Protein AF-A0A430HEJ2-F1 (afdb_monomer_lite)

Sequence (89 aa):
MRAGDPIAEQAAEWIVRLTGDDEAERASAHAAFSAWKLADPRHAAAAEGMEGLLGQLGAVRAHAGGSARPARAALGAVLPPARPKRARR

Foldseek 3Di:
DDDDDVLVVVLVVLLVQCPDLDPVSNVVSVVVLVVVCVVDVVNVVSVVVVVVVSVVLVVVCVVVVVPCPVVVVVVCVVDPPPDPPPPDD

Structure (mmCIF, N/CA/C/O backbone):
data_AF-A0A430HEJ2-F1
#
_entry.id   AF-A0A430HEJ2-F1
#
loop_
_atom_site.group_PDB
_atom_site.id
_atom_site.type_symbol
_atom_site.label_atom_id
_atom_site.label_alt_id
_atom_site.label_comp_id
_atom_site.label_asym_id
_atom_site.label_entity_id
_atom_site.label_seq_id
_atom_site.pdbx_PDB_ins_code
_atom_site.Cartn_x
_atom_site.Cartn_y
_atom_site.Cartn_z
_atom_site.occupancy
_atom_site.B_iso_or_equiv
_atom_site.auth_seq_id
_atom_site.auth_comp_id
_atom_site.auth_asym_id
_atom_site.auth_atom_id
_atom_site.pdbx_PDB_model_num
ATOM 1 N N . MET A 1 1 ? -24.703 2.695 -1.122 1.00 43.34 1 MET A N 1
ATOM 2 C CA . MET A 1 1 ? -23.293 2.352 -0.837 1.00 43.34 1 MET A CA 1
ATOM 3 C C . MET A 1 1 ? -22.530 3.664 -0.794 1.00 43.34 1 MET A C 1
ATOM 5 O O . MET A 1 1 ? -22.370 4.279 -1.839 1.00 43.34 1 MET A O 1
ATOM 9 N N . ARG A 1 2 ? -22.259 4.207 0.399 1.00 43.44 2 ARG A N 1
ATOM 10 C CA . ARG A 1 2 ? -21.708 5.565 0.520 1.00 43.44 2 ARG A CA 1
ATOM 11 C C . ARG A 1 2 ? -20.215 5.546 0.189 1.00 43.44 2 ARG A C 1
ATOM 13 O O . ARG A 1 2 ? -19.469 4.803 0.809 1.00 43.44 2 ARG A O 1
ATOM 20 N N . ALA A 1 3 ? -19.821 6.381 -0.768 1.00 51.09 3 ALA A N 1
ATOM 21 C CA . ALA A 1 3 ? -18.477 6.936 -0.831 1.00 51.09 3 ALA A CA 1
ATOM 22 C C . ALA A 1 3 ? -18.185 7.652 0.501 1.00 51.09 3 ALA A C 1
ATOM 24 O O . ALA A 1 3 ? -19.054 8.387 0.979 1.00 51.09 3 ALA A O 1
ATOM 25 N N . GLY A 1 4 ? -17.020 7.408 1.106 1.00 53.06 4 GLY A N 1
ATOM 26 C CA . GLY A 1 4 ? -16.581 8.112 2.319 1.00 53.06 4 GLY A CA 1
ATOM 27 C C . GLY A 1 4 ? -16.070 7.232 3.460 1.00 53.06 4 GLY A C 1
ATOM 28 O O . GLY A 1 4 ? -16.324 7.563 4.614 1.00 53.06 4 GLY A O 1
ATOM 29 N N . ASP A 1 5 ? -15.383 6.123 3.171 1.00 68.69 5 ASP A N 1
ATOM 30 C CA . ASP A 1 5 ? -14.536 5.495 4.188 1.00 68.69 5 ASP A CA 1
ATOM 31 C C . ASP A 1 5 ? -13.129 6.110 4.073 1.00 68.69 5 ASP A C 1
ATOM 33 O O . ASP A 1 5 ? -12.467 5.892 3.052 1.00 68.69 5 ASP A O 1
ATOM 37 N N . PRO A 1 6 ? -12.663 6.900 5.059 1.00 79.88 6 PRO A N 1
ATOM 38 C CA . PRO A 1 6 ? -11.352 7.552 5.004 1.00 79.88 6 PRO A CA 1
ATOM 39 C C . PRO A 1 6 ? -10.201 6.545 4.882 1.00 79.88 6 PRO A C 1
ATOM 41 O O . PRO A 1 6 ? -9.099 6.910 4.473 1.00 79.88 6 PRO A O 1
ATOM 44 N N . ILE A 1 7 ? -10.434 5.270 5.209 1.00 82.56 7 ILE A N 1
ATOM 45 C CA . ILE A 1 7 ? -9.457 4.196 5.018 1.00 82.56 7 ILE A CA 1
ATOM 46 C C . ILE A 1 7 ? -9.356 3.806 3.541 1.00 82.56 7 ILE A C 1
ATOM 48 O O . ILE A 1 7 ? -8.259 3.541 3.058 1.00 82.56 7 ILE A O 1
ATOM 52 N N . ALA A 1 8 ? -10.468 3.815 2.802 1.00 79.88 8 ALA A N 1
ATOM 53 C CA . ALA A 1 8 ? -10.470 3.517 1.371 1.00 79.88 8 ALA A CA 1
ATOM 54 C C . ALA A 1 8 ? -9.761 4.613 0.557 1.00 79.88 8 ALA A C 1
ATOM 56 O O . ALA A 1 8 ? -9.060 4.306 -0.408 1.00 79.88 8 ALA A O 1
ATOM 57 N N . GLU A 1 9 ? -9.898 5.877 0.963 1.00 83.00 9 GLU A N 1
ATOM 58 C CA . GLU A 1 9 ? -9.166 6.997 0.355 1.00 83.00 9 GLU A CA 1
ATOM 59 C C . GLU A 1 9 ? -7.658 6.883 0.616 1.00 83.00 9 GLU A C 1
ATOM 61 O O . GLU A 1 9 ? -6.871 6.911 -0.329 1.00 83.00 9 GLU A O 1
ATOM 66 N N . GLN A 1 10 ? -7.249 6.629 1.865 1.00 85.19 10 GLN A N 1
ATOM 67 C CA . GLN A 1 10 ? -5.840 6.386 2.206 1.00 85.19 10 GLN A CA 1
ATOM 68 C C . GLN A 1 10 ? -5.263 5.165 1.475 1.00 85.19 10 GLN A C 1
ATOM 70 O O . GLN A 1 10 ? -4.133 5.199 0.988 1.00 85.19 10 GLN A O 1
ATOM 75 N N . ALA A 1 11 ? -6.038 4.086 1.355 1.00 83.94 11 ALA A N 1
ATOM 76 C CA . ALA A 1 11 ? -5.645 2.905 0.596 1.00 83.94 11 ALA A CA 1
ATOM 77 C C . ALA A 1 11 ? -5.385 3.244 -0.884 1.00 83.94 11 ALA A C 1
ATOM 79 O O . ALA A 1 11 ? -4.386 2.802 -1.457 1.00 83.94 11 ALA A O 1
ATOM 80 N N . ALA A 1 12 ? -6.233 4.076 -1.497 1.00 83.38 12 ALA A N 1
ATOM 81 C CA . ALA A 1 12 ? -6.035 4.529 -2.872 1.00 83.38 12 ALA A CA 1
ATOM 82 C C . ALA A 1 12 ? -4.748 5.362 -3.038 1.00 83.38 12 ALA A C 1
ATOM 84 O O . ALA A 1 12 ? -4.019 5.169 -4.016 1.00 83.38 12 ALA A O 1
ATOM 85 N N . GLU A 1 13 ? -4.416 6.230 -2.077 1.00 85.62 13 GLU A N 1
ATOM 86 C CA . GLU A 1 13 ? -3.150 6.982 -2.082 1.00 85.62 13 GLU A CA 1
ATOM 87 C C . GLU A 1 13 ? -1.924 6.060 -2.016 1.00 85.62 13 GLU A C 1
ATOM 89 O O . GLU A 1 13 ? -0.936 6.264 -2.733 1.00 85.62 13 GLU A O 1
ATOM 94 N N . TRP A 1 14 ? -1.993 5.004 -1.201 1.00 88.38 14 TRP A N 1
ATOM 95 C CA . TRP A 1 14 ? -0.923 4.014 -1.107 1.00 88.38 14 TRP A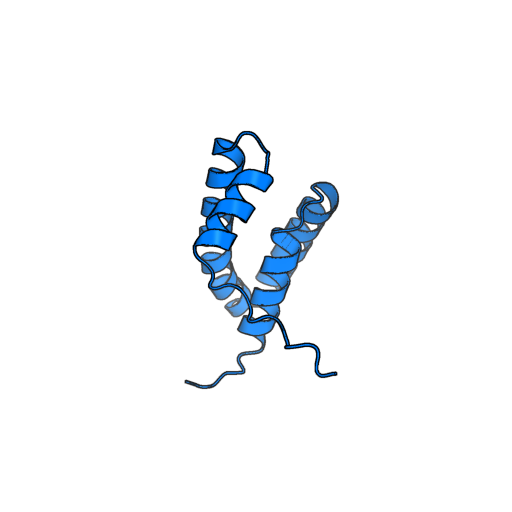 CA 1
ATOM 96 C C . TRP A 1 14 ? -0.722 3.233 -2.406 1.00 88.38 14 TRP A C 1
ATOM 98 O O . TRP A 1 14 ? 0.424 2.976 -2.772 1.00 88.38 14 TRP A O 1
ATOM 108 N N . ILE A 1 15 ? -1.786 2.912 -3.150 1.00 82.25 15 ILE A N 1
ATOM 109 C CA . ILE A 1 15 ? -1.658 2.274 -4.472 1.00 82.25 15 ILE A CA 1
ATOM 110 C C . ILE A 1 15 ? -0.833 3.158 -5.416 1.00 82.25 15 ILE A C 1
ATOM 112 O O . ILE A 1 15 ? 0.068 2.658 -6.092 1.00 82.25 15 ILE A O 1
ATOM 116 N N . VAL A 1 16 ? -1.079 4.469 -5.445 1.00 82.62 16 VAL A N 1
ATOM 117 C CA . VAL A 1 16 ? -0.318 5.398 -6.298 1.00 82.62 16 VAL A CA 1
ATOM 118 C C . VAL A 1 16 ? 1.153 5.446 -5.878 1.00 82.62 16 VAL A C 1
ATOM 120 O O . VAL A 1 16 ? 2.030 5.292 -6.727 1.00 82.62 16 VAL A O 1
ATOM 123 N N . ARG A 1 17 ? 1.441 5.566 -4.574 1.00 83.12 17 ARG A N 1
ATOM 124 C CA . ARG A 1 17 ? 2.826 5.567 -4.063 1.00 83.12 17 ARG A CA 1
ATOM 125 C C . ARG A 1 17 ? 3.572 4.259 -4.339 1.00 83.12 17 ARG A C 1
ATOM 127 O O . ARG A 1 17 ? 4.733 4.288 -4.730 1.00 83.12 17 ARG A O 1
ATOM 134 N N . LEU A 1 18 ? 2.922 3.107 -4.167 1.00 80.88 18 LEU A N 1
ATOM 135 C CA . LEU A 1 18 ? 3.553 1.787 -4.334 1.00 80.88 18 LEU A CA 1
ATOM 136 C C . LEU A 1 18 ? 3.721 1.383 -5.811 1.00 80.88 18 LEU A C 1
ATOM 138 O O . LEU A 1 18 ? 4.557 0.533 -6.144 1.00 80.88 18 LEU A O 1
ATOM 142 N N . THR A 1 19 ? 2.949 1.994 -6.712 1.00 75.06 19 THR A N 1
ATOM 143 C CA . THR A 1 19 ? 3.036 1.763 -8.165 1.00 75.06 19 THR A CA 1
ATOM 144 C C . THR A 1 19 ? 3.940 2.754 -8.900 1.00 75.06 19 THR A C 1
ATOM 146 O O . THR A 1 19 ? 4.099 2.607 -10.118 1.00 75.06 19 THR A O 1
ATOM 149 N N . GLY A 1 20 ? 4.569 3.690 -8.175 1.00 77.19 20 GLY A N 1
ATOM 150 C CA . GLY A 1 20 ? 5.580 4.610 -8.699 1.00 77.19 20 GLY A CA 1
ATOM 151 C C . GLY A 1 20 ? 6.669 3.900 -9.512 1.00 77.19 20 GLY A C 1
ATOM 152 O O . GLY A 1 20 ? 6.929 2.703 -9.339 1.00 77.19 20 GLY A O 1
ATOM 153 N N . ASP A 1 21 ? 7.265 4.619 -10.462 1.00 68.31 21 ASP A N 1
ATOM 154 C CA . ASP A 1 21 ? 8.299 4.057 -11.338 1.00 68.31 21 ASP A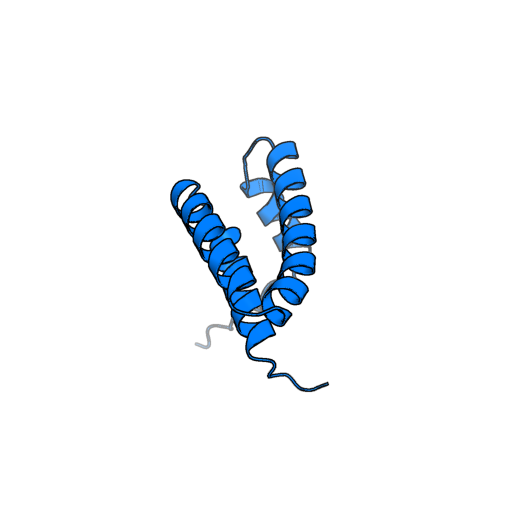 CA 1
ATOM 155 C C . ASP A 1 21 ? 9.677 4.005 -10.655 1.00 68.31 21 ASP A C 1
ATOM 157 O O . ASP A 1 21 ? 10.495 3.159 -11.011 1.00 68.31 21 ASP A O 1
ATOM 161 N N . ASP A 1 22 ? 9.899 4.833 -9.632 1.00 79.56 22 ASP A N 1
ATOM 162 C CA . ASP A 1 22 ? 11.156 4.919 -8.895 1.00 79.56 22 ASP A CA 1
ATOM 163 C C . ASP A 1 22 ? 11.295 3.814 -7.839 1.00 79.56 22 ASP A C 1
ATOM 165 O O . ASP A 1 22 ? 10.500 3.686 -6.905 1.00 79.56 22 ASP A O 1
ATOM 169 N N . GLU A 1 23 ? 12.347 3.003 -7.963 1.00 74.88 23 GLU A N 1
ATOM 170 C CA . GLU A 1 23 ? 12.576 1.853 -7.082 1.00 74.88 23 GLU A CA 1
ATOM 171 C C . GLU A 1 23 ? 12.954 2.262 -5.648 1.00 74.88 23 GLU A C 1
ATOM 173 O O . GLU A 1 23 ? 12.474 1.661 -4.685 1.00 74.88 23 GLU A O 1
ATOM 178 N N . ALA A 1 24 ? 13.740 3.333 -5.494 1.00 77.56 24 ALA A N 1
ATOM 179 C CA . ALA A 1 24 ? 14.094 3.885 -4.185 1.00 77.56 24 ALA A CA 1
ATOM 180 C C . ALA A 1 24 ? 12.867 4.459 -3.452 1.00 77.56 24 ALA A C 1
ATOM 182 O O . ALA A 1 24 ? 12.679 4.209 -2.258 1.00 77.56 24 ALA A O 1
ATOM 183 N N . GLU A 1 25 ? 11.992 5.170 -4.172 1.00 77.81 25 GLU A N 1
ATOM 184 C CA . GLU A 1 25 ? 10.731 5.662 -3.609 1.00 77.81 25 GLU A CA 1
ATOM 185 C C . GLU A 1 25 ? 9.790 4.511 -3.264 1.00 77.81 25 GLU A C 1
ATOM 187 O O . GLU A 1 25 ? 9.184 4.523 -2.195 1.00 77.81 25 GLU A O 1
ATOM 192 N N . ARG A 1 26 ? 9.720 3.471 -4.103 1.00 79.06 26 ARG A N 1
ATOM 193 C CA . ARG A 1 26 ? 8.936 2.260 -3.821 1.00 79.06 26 ARG A CA 1
ATOM 194 C C . ARG A 1 26 ? 9.390 1.532 -2.561 1.00 79.06 26 ARG A C 1
ATOM 196 O O . ARG A 1 26 ? 8.537 1.066 -1.805 1.00 79.06 26 ARG A O 1
ATOM 203 N N . ALA A 1 27 ? 10.698 1.403 -2.341 1.00 79.88 27 ALA A N 1
ATOM 204 C CA . ALA A 1 27 ? 11.236 0.763 -1.142 1.00 79.88 27 ALA A CA 1
ATOM 205 C C . ALA A 1 27 ? 10.870 1.563 0.121 1.00 79.88 27 ALA A C 1
ATOM 207 O O . ALA A 1 27 ? 10.375 0.996 1.098 1.00 79.88 27 ALA A O 1
ATOM 208 N N . SER A 1 28 ? 11.021 2.890 0.068 1.00 83.25 28 SER A N 1
ATOM 209 C CA . SER A 1 28 ? 10.603 3.794 1.147 1.00 83.25 28 SER A CA 1
ATOM 210 C C . SER A 1 28 ? 9.087 3.742 1.389 1.00 83.25 28 SER A C 1
ATOM 212 O O . SER A 1 28 ? 8.626 3.621 2.527 1.00 83.25 28 SER A O 1
ATOM 214 N N . ALA A 1 29 ? 8.294 3.724 0.314 1.00 85.25 29 ALA A N 1
ATOM 215 C CA . ALA A 1 29 ? 6.843 3.604 0.376 1.00 85.25 29 ALA A CA 1
ATOM 216 C C . ALA A 1 29 ? 6.392 2.269 0.987 1.00 85.25 29 ALA A C 1
ATOM 218 O O . ALA A 1 29 ? 5.432 2.263 1.751 1.00 85.25 29 ALA A O 1
ATOM 219 N N . HIS A 1 30 ? 7.091 1.157 0.729 1.00 83.44 30 HIS A N 1
ATOM 220 C CA . HIS A 1 30 ? 6.812 -0.136 1.370 1.00 83.44 30 HIS A CA 1
ATOM 221 C C . HIS A 1 30 ? 7.026 -0.100 2.889 1.00 83.44 30 HIS A C 1
ATOM 223 O O . HIS A 1 30 ? 6.218 -0.649 3.646 1.00 83.44 30 HIS A O 1
ATOM 229 N N . ALA A 1 31 ? 8.096 0.557 3.346 1.00 86.81 31 ALA A N 1
ATOM 230 C CA . ALA A 1 31 ? 8.368 0.715 4.771 1.00 86.81 31 ALA A CA 1
ATOM 231 C C . ALA A 1 31 ? 7.292 1.585 5.445 1.00 86.81 31 ALA A C 1
ATOM 233 O O . ALA A 1 31 ? 6.740 1.209 6.481 1.00 86.81 31 ALA A O 1
ATOM 234 N N . ALA A 1 32 ? 6.926 2.704 4.813 1.00 88.31 32 ALA A N 1
ATOM 235 C CA . ALA A 1 32 ? 5.884 3.599 5.311 1.00 88.31 32 ALA A CA 1
ATOM 236 C C . ALA A 1 32 ? 4.489 2.944 5.302 1.00 88.31 32 ALA A C 1
ATOM 238 O O . ALA A 1 32 ? 3.724 3.095 6.255 1.00 88.31 32 ALA A O 1
ATOM 239 N N . PHE A 1 33 ? 4.184 2.150 4.274 1.00 87.50 33 PHE A N 1
ATOM 240 C CA . PHE A 1 33 ? 2.954 1.367 4.191 1.00 87.50 33 PHE A CA 1
ATOM 241 C C . PHE A 1 33 ? 2.870 0.327 5.314 1.00 87.50 33 PHE A C 1
ATOM 243 O O . PHE A 1 33 ? 1.830 0.179 5.950 1.00 87.50 33 PHE A O 1
ATOM 250 N N . SER A 1 34 ? 3.980 -0.346 5.627 1.00 88.44 34 SER A N 1
ATOM 251 C CA . SER A 1 34 ? 4.033 -1.307 6.735 1.00 88.44 34 SER A CA 1
ATOM 252 C C . SER A 1 34 ? 3.733 -0.650 8.086 1.00 88.44 34 SER A C 1
ATOM 254 O O . SER A 1 34 ? 2.973 -1.207 8.877 1.00 88.44 34 SER A O 1
ATOM 256 N N . ALA A 1 35 ? 4.248 0.559 8.324 1.00 90.06 35 ALA A N 1
ATOM 257 C CA . ALA A 1 35 ? 3.918 1.336 9.519 1.00 90.06 35 ALA A CA 1
ATOM 258 C C . ALA A 1 35 ? 2.433 1.745 9.559 1.00 90.06 35 ALA A C 1
ATOM 260 O O . ALA A 1 35 ? 1.801 1.662 10.610 1.00 90.06 35 ALA A O 1
ATOM 261 N N . TRP A 1 36 ? 1.851 2.120 8.416 1.00 89.25 36 TRP A N 1
ATOM 262 C CA . TRP A 1 36 ? 0.427 2.459 8.310 1.00 89.25 36 TRP A CA 1
ATOM 263 C C . TRP A 1 36 ? -0.495 1.270 8.625 1.00 89.25 36 TRP A C 1
ATOM 265 O O . TRP A 1 36 ? -1.485 1.444 9.339 1.00 89.25 36 TRP A O 1
ATOM 275 N N . LYS A 1 37 ? -0.142 0.056 8.179 1.00 89.94 37 LYS A N 1
ATOM 276 C CA . LYS A 1 37 ? -0.875 -1.180 8.519 1.00 89.94 37 LYS A CA 1
ATOM 277 C C . LYS A 1 37 ? -0.874 -1.472 10.019 1.00 89.94 37 LYS A C 1
ATOM 279 O O . LYS A 1 37 ? -1.871 -1.950 10.546 1.00 89.94 37 LYS A O 1
ATOM 284 N N . LEU A 1 38 ? 0.241 -1.197 10.698 1.00 88.00 38 LEU A N 1
ATOM 285 C CA . LEU A 1 38 ? 0.381 -1.413 12.142 1.00 88.00 38 LEU A CA 1
ATOM 286 C C . LEU A 1 38 ? -0.364 -0.365 12.977 1.00 88.00 38 LEU A C 1
ATOM 288 O O . LEU A 1 38 ? -0.615 -0.601 14.156 1.00 88.00 38 LEU A O 1
ATOM 292 N N . ALA A 1 39 ? -0.715 0.777 12.382 1.00 88.94 39 ALA A N 1
ATOM 293 C CA . ALA A 1 39 ? -1.406 1.854 13.080 1.00 88.94 39 ALA A CA 1
ATOM 294 C C . ALA A 1 39 ? -2.882 1.535 13.381 1.00 88.94 39 ALA A C 1
ATOM 296 O O . ALA A 1 39 ? -3.401 2.022 14.382 1.00 88.94 39 ALA A O 1
ATOM 297 N N . ASP A 1 40 ? -3.557 0.729 12.550 1.00 86.12 40 ASP A N 1
ATOM 298 C CA . ASP A 1 40 ? -4.961 0.347 12.760 1.00 86.12 40 ASP A CA 1
ATOM 299 C C . ASP A 1 40 ? -5.259 -1.050 12.167 1.00 86.12 40 ASP A C 1
ATOM 301 O O . ASP A 1 40 ? -4.948 -1.302 10.999 1.00 86.12 40 ASP A O 1
ATOM 305 N N . PRO A 1 41 ? -5.925 -1.959 12.906 1.00 84.81 41 PRO A N 1
ATOM 306 C CA . PRO A 1 41 ? -6.388 -3.246 12.374 1.00 84.81 41 PRO A CA 1
ATOM 307 C C . PRO A 1 41 ? -7.240 -3.142 11.096 1.00 84.81 41 PRO A C 1
ATOM 309 O O . PRO A 1 41 ? -7.225 -4.041 10.255 1.00 84.81 41 PRO A O 1
ATOM 312 N N . ARG A 1 42 ? -7.983 -2.047 10.914 1.00 84.88 42 ARG A N 1
ATOM 313 C CA . ARG A 1 42 ? -8.772 -1.781 9.703 1.00 84.88 42 ARG A CA 1
ATOM 314 C C . ARG A 1 42 ? -7.888 -1.436 8.503 1.00 84.88 42 ARG A C 1
ATOM 316 O O . ARG A 1 42 ? -8.237 -1.789 7.378 1.00 84.88 42 ARG A O 1
ATOM 323 N N . HIS A 1 43 ? -6.737 -0.798 8.730 1.00 87.00 43 HIS A N 1
ATOM 324 C CA . HIS A 1 43 ? -5.734 -0.580 7.685 1.00 87.00 43 HIS A CA 1
ATOM 325 C C . HIS A 1 43 ? -5.115 -1.903 7.239 1.00 87.00 43 HIS A C 1
ATOM 327 O O . HIS A 1 43 ? -4.930 -2.115 6.043 1.00 87.00 43 HIS A O 1
ATOM 333 N N . ALA A 1 44 ? -4.857 -2.818 8.179 1.00 85.06 44 ALA A N 1
ATOM 334 C CA . ALA A 1 44 ? -4.369 -4.154 7.854 1.00 85.06 44 ALA A CA 1
ATOM 335 C C . ALA A 1 44 ? -5.351 -4.914 6.941 1.00 85.06 44 ALA A C 1
ATOM 337 O O . ALA A 1 44 ? -4.933 -5.453 5.920 1.00 85.06 44 ALA A O 1
ATOM 338 N N . ALA A 1 45 ? -6.655 -4.863 7.233 1.00 85.19 45 ALA A N 1
ATOM 339 C CA . ALA A 1 45 ? -7.678 -5.493 6.392 1.00 85.19 45 ALA A CA 1
ATOM 340 C C . ALA A 1 45 ? -7.748 -4.894 4.971 1.00 85.19 45 ALA A C 1
ATOM 342 O O . ALA A 1 45 ? -7.870 -5.625 3.989 1.00 85.19 45 ALA A O 1
ATOM 343 N N . ALA A 1 46 ? -7.641 -3.567 4.837 1.00 85.00 46 ALA A N 1
ATOM 344 C CA . ALA A 1 46 ? -7.588 -2.916 3.525 1.00 85.00 46 ALA A CA 1
ATOM 345 C C . ALA A 1 46 ? -6.299 -3.265 2.757 1.00 85.00 46 ALA A C 1
ATOM 347 O O . ALA A 1 46 ? -6.312 -3.426 1.533 1.00 85.00 46 ALA A O 1
ATOM 348 N N . ALA A 1 47 ? -5.190 -3.415 3.479 1.00 84.88 47 ALA A N 1
ATOM 349 C CA . ALA A 1 47 ? -3.901 -3.733 2.899 1.00 84.88 47 ALA A CA 1
ATOM 350 C C . ALA A 1 47 ? -3.811 -5.145 2.319 1.00 84.88 47 ALA A C 1
ATOM 352 O O . ALA A 1 47 ? -3.178 -5.299 1.279 1.00 84.88 47 ALA A O 1
ATOM 353 N N . GLU A 1 48 ? -4.453 -6.152 2.918 1.00 84.75 48 GLU A N 1
ATOM 354 C CA . GLU A 1 48 ? -4.440 -7.520 2.373 1.00 84.75 48 GLU A CA 1
ATOM 355 C C . GLU A 1 48 ? -4.957 -7.563 0.924 1.00 84.75 48 GLU A C 1
ATOM 357 O O . GLU A 1 48 ? -4.353 -8.191 0.049 1.00 84.75 48 GLU A O 1
ATOM 362 N N . GLY A 1 49 ? -6.032 -6.820 0.632 1.00 80.56 49 GLY A N 1
ATOM 363 C CA . GLY A 1 49 ? -6.559 -6.692 -0.728 1.00 80.56 49 GLY A CA 1
ATOM 364 C C . GLY A 1 49 ? -5.592 -5.977 -1.679 1.00 80.56 49 GLY A C 1
ATOM 365 O O . GLY A 1 49 ? -5.419 -6.391 -2.828 1.00 80.56 49 GLY A O 1
ATOM 366 N N . MET A 1 50 ? -4.923 -4.924 -1.202 1.00 81.19 50 MET A N 1
ATOM 367 C CA . MET A 1 50 ? -3.926 -4.195 -1.991 1.00 81.19 50 MET A CA 1
ATOM 368 C C . MET A 1 50 ? -2.681 -5.033 -2.284 1.00 81.19 50 MET A C 1
ATOM 370 O O . MET A 1 50 ? -2.180 -4.993 -3.404 1.00 81.19 50 MET A O 1
ATOM 374 N N . GLU A 1 51 ? -2.178 -5.792 -1.311 1.00 82.75 51 GLU A N 1
ATOM 375 C CA . GLU A 1 51 ? -0.991 -6.638 -1.465 1.00 82.75 51 GLU A CA 1
ATOM 376 C C . GLU A 1 51 ? -1.219 -7.743 -2.498 1.00 82.75 51 GLU A C 1
ATOM 378 O O . GLU A 1 51 ? -0.344 -7.988 -3.331 1.00 82.75 51 GLU A O 1
ATOM 383 N N . GLY A 1 52 ? -2.421 -8.329 -2.534 1.00 82.38 52 GLY A N 1
ATOM 384 C CA . GLY A 1 52 ? -2.810 -9.268 -3.588 1.00 82.38 52 GLY A CA 1
ATOM 385 C C . GLY A 1 52 ? -2.755 -8.643 -4.989 1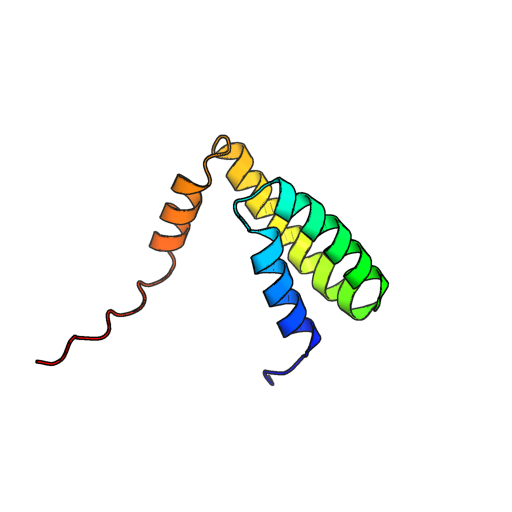.00 82.38 52 GLY A C 1
ATOM 386 O O . GLY A 1 52 ? -2.169 -9.219 -5.910 1.00 82.38 52 GLY A O 1
ATOM 387 N N . LEU A 1 53 ? -3.302 -7.434 -5.151 1.00 79.62 53 LEU A N 1
ATOM 388 C CA . LEU A 1 53 ? -3.274 -6.702 -6.426 1.00 79.62 53 LEU A CA 1
ATOM 389 C C . LEU A 1 53 ? -1.851 -6.279 -6.824 1.00 79.62 53 LEU A C 1
ATOM 391 O O . LEU A 1 53 ? -1.455 -6.423 -7.983 1.00 79.62 53 LEU A O 1
ATOM 395 N N . LEU A 1 54 ? -1.057 -5.785 -5.872 1.00 77.44 54 LEU A N 1
ATOM 396 C CA . LEU A 1 54 ? 0.334 -5.381 -6.094 1.00 77.44 54 LEU A CA 1
ATOM 397 C C . LEU A 1 54 ? 1.221 -6.575 -6.458 1.00 77.44 54 LEU A C 1
ATOM 399 O O . LEU A 1 54 ? 2.078 -6.442 -7.333 1.00 77.44 54 LEU A O 1
ATOM 403 N N . GLY A 1 55 ? 0.992 -7.741 -5.850 1.00 79.31 55 GLY A N 1
ATOM 404 C CA . GLY A 1 55 ? 1.669 -8.988 -6.199 1.00 79.31 55 GLY A CA 1
ATOM 405 C C . GLY A 1 55 ? 1.392 -9.414 -7.642 1.00 79.31 55 GLY A C 1
ATOM 406 O O . GLY A 1 55 ? 2.325 -9.733 -8.381 1.00 79.31 55 GLY A O 1
ATOM 407 N N . GLN A 1 56 ? 0.135 -9.327 -8.090 1.00 78.38 56 GLN A N 1
ATOM 408 C CA . GLN A 1 56 ? -0.232 -9.600 -9.485 1.00 78.38 56 GLN A CA 1
ATOM 409 C C . GLN A 1 56 ? 0.426 -8.606 -10.456 1.00 78.38 56 GLN A C 1
ATOM 411 O O . GLN A 1 56 ? 1.003 -9.016 -11.464 1.00 78.38 56 GLN A O 1
ATOM 416 N N . LEU A 1 57 ? 0.413 -7.308 -10.139 1.00 73.88 57 LEU A N 1
ATOM 417 C CA . LEU A 1 57 ? 1.070 -6.278 -10.956 1.00 73.88 57 LEU A CA 1
ATOM 418 C C . LEU A 1 57 ? 2.595 -6.457 -11.009 1.00 73.88 57 LEU A C 1
ATOM 420 O O . LEU A 1 57 ? 3.207 -6.272 -12.065 1.00 73.88 57 LEU A O 1
ATOM 424 N N . GLY A 1 58 ? 3.211 -6.833 -9.887 1.00 71.50 58 GLY A N 1
ATOM 425 C CA . GLY A 1 58 ? 4.632 -7.156 -9.795 1.00 71.50 58 GLY A CA 1
ATOM 426 C C . GLY A 1 58 ? 5.002 -8.367 -10.647 1.00 71.50 58 GLY A C 1
ATOM 427 O O . GLY A 1 58 ? 5.955 -8.290 -11.421 1.00 71.50 58 GLY A O 1
ATOM 428 N N . ALA A 1 59 ? 4.212 -9.443 -10.583 1.00 73.81 59 ALA A N 1
ATOM 429 C CA . ALA A 1 59 ? 4.406 -10.637 -11.405 1.00 73.81 59 ALA A CA 1
ATOM 430 C C . ALA A 1 59 ? 4.307 -10.324 -12.908 1.00 73.81 59 ALA A C 1
ATOM 432 O O . ALA A 1 59 ? 5.150 -10.767 -13.687 1.00 73.81 59 ALA A O 1
ATOM 433 N N . VAL A 1 60 ? 3.344 -9.488 -13.312 1.00 69.94 60 VAL A N 1
ATOM 434 C CA . VAL A 1 60 ? 3.213 -9.024 -14.704 1.00 69.94 60 VAL A CA 1
ATOM 435 C C . VAL A 1 60 ? 4.423 -8.181 -15.132 1.00 69.94 60 VAL A C 1
ATOM 437 O O . VAL A 1 60 ? 4.939 -8.369 -16.233 1.00 69.94 60 VAL A O 1
ATOM 440 N N . ARG A 1 61 ? 4.930 -7.286 -14.271 1.00 65.44 61 ARG A N 1
ATOM 441 C CA . ARG A 1 61 ? 6.126 -6.465 -14.558 1.00 65.44 61 ARG A CA 1
ATOM 442 C C . ARG A 1 61 ? 7.404 -7.309 -14.644 1.00 65.44 61 ARG A C 1
ATOM 444 O O . ARG A 1 61 ? 8.240 -7.052 -15.509 1.00 65.44 61 ARG A O 1
ATOM 451 N N . ALA A 1 62 ? 7.547 -8.312 -13.779 1.00 66.25 62 ALA A N 1
ATOM 452 C CA . ALA A 1 62 ? 8.665 -9.253 -13.801 1.00 66.25 62 ALA A CA 1
ATOM 453 C C . ALA A 1 62 ? 8.641 -10.117 -15.071 1.00 66.25 62 ALA A C 1
ATOM 455 O O . ALA A 1 62 ? 9.668 -10.277 -15.728 1.00 66.25 62 ALA A O 1
ATOM 456 N N . HIS A 1 63 ? 7.458 -10.593 -15.471 1.00 62.91 63 HIS A N 1
ATOM 457 C CA . HIS A 1 63 ? 7.277 -11.349 -16.711 1.00 62.91 63 HIS A CA 1
ATOM 458 C C . HIS A 1 63 ? 7.531 -10.494 -17.967 1.00 62.91 63 HIS A C 1
ATOM 460 O O . HIS A 1 63 ? 8.041 -10.994 -18.964 1.00 62.91 63 HIS A O 1
ATOM 466 N N . ALA A 1 64 ? 7.258 -9.187 -17.902 1.00 60.56 64 ALA A N 1
ATOM 467 C CA . ALA A 1 64 ? 7.570 -8.219 -18.956 1.00 60.56 64 ALA A CA 1
ATOM 468 C C . ALA A 1 64 ? 9.037 -7.723 -18.949 1.00 60.56 64 ALA A C 1
ATOM 470 O O . ALA A 1 64 ? 9.355 -6.736 -19.618 1.00 60.56 64 ALA A O 1
ATOM 471 N N . GLY A 1 65 ? 9.935 -8.362 -18.187 1.00 57.44 65 GLY A N 1
ATOM 472 C CA . GLY A 1 65 ? 11.365 -8.033 -18.170 1.00 57.44 65 GLY A CA 1
ATOM 473 C C . GLY A 1 65 ? 11.684 -6.655 -17.580 1.00 57.44 65 GLY A C 1
ATOM 474 O O . GLY A 1 65 ? 12.568 -5.964 -18.079 1.00 57.44 65 GLY A O 1
ATOM 475 N N . GLY A 1 66 ? 10.929 -6.201 -16.572 1.00 54.03 66 GLY A N 1
ATOM 476 C CA . GLY A 1 66 ? 11.167 -4.918 -15.890 1.00 54.03 66 GLY A CA 1
ATOM 477 C C . GLY A 1 66 ? 10.718 -3.682 -16.677 1.00 54.03 66 GLY A C 1
ATOM 478 O O . GLY A 1 66 ? 10.677 -2.577 -16.139 1.00 54.03 66 GLY A O 1
ATOM 479 N N . SER A 1 67 ? 10.288 -3.851 -17.926 1.00 53.38 67 SER A N 1
ATOM 480 C CA . SER A 1 67 ? 9.707 -2.773 -18.715 1.00 53.38 67 SER A CA 1
ATOM 481 C C . SER A 1 67 ? 8.240 -2.597 -18.318 1.00 53.38 67 SER A C 1
ATOM 483 O O . SER A 1 67 ? 7.384 -3.376 -18.716 1.00 53.38 67 SER A O 1
ATOM 485 N N . ALA A 1 68 ? 7.903 -1.555 -17.552 1.00 53.38 68 ALA A N 1
ATOM 486 C CA . ALA A 1 68 ? 6.506 -1.201 -17.238 1.00 53.38 68 ALA A CA 1
ATOM 487 C C . ALA A 1 68 ? 5.721 -0.670 -18.464 1.00 53.38 68 ALA A C 1
ATOM 489 O O . ALA A 1 68 ? 4.500 -0.494 -18.421 1.00 53.38 68 ALA A O 1
ATOM 490 N N . ARG A 1 69 ? 6.425 -0.417 -19.574 1.00 49.50 69 ARG A N 1
ATOM 491 C CA . ARG A 1 69 ? 5.911 0.226 -20.789 1.00 49.50 69 ARG A CA 1
ATOM 492 C C . ARG A 1 69 ? 4.894 -0.621 -21.580 1.00 49.50 69 ARG A C 1
ATOM 494 O O . ARG A 1 69 ? 3.880 -0.049 -21.975 1.00 49.50 69 ARG A O 1
ATOM 501 N N . PRO A 1 70 ? 5.064 -1.947 -21.769 1.00 50.03 70 PRO A N 1
ATOM 502 C CA . PRO A 1 70 ? 4.066 -2.781 -22.442 1.00 50.03 70 PRO A CA 1
ATOM 503 C C . PRO A 1 70 ? 2.823 -3.012 -21.570 1.00 50.03 70 PRO A C 1
ATOM 505 O O . PRO A 1 70 ? 1.708 -3.008 -22.080 1.00 50.03 70 PRO A O 1
ATOM 508 N N . ALA A 1 71 ? 2.994 -3.139 -20.248 1.00 50.31 71 ALA A N 1
ATOM 509 C CA . ALA A 1 71 ? 1.887 -3.350 -19.312 1.00 50.31 71 ALA A CA 1
ATOM 510 C C . ALA A 1 71 ? 0.983 -2.109 -19.183 1.00 50.31 71 ALA A C 1
ATOM 512 O O . ALA A 1 71 ? -0.240 -2.238 -19.219 1.00 50.31 71 ALA A O 1
ATOM 513 N N . ARG A 1 72 ? 1.558 -0.894 -19.123 1.00 52.22 72 ARG A N 1
ATOM 514 C CA . ARG A 1 72 ? 0.782 0.362 -19.187 1.00 52.22 72 ARG A CA 1
ATOM 515 C C . ARG A 1 72 ? 0.076 0.548 -20.533 1.00 52.22 72 ARG A C 1
ATOM 517 O O . ARG A 1 72 ? -1.051 1.033 -20.552 1.00 52.22 72 ARG A O 1
ATOM 524 N N . ALA A 1 73 ? 0.698 0.137 -21.641 1.00 53.28 73 ALA A N 1
ATOM 525 C CA . ALA A 1 73 ? 0.068 0.193 -22.960 1.00 53.28 73 ALA A CA 1
ATOM 526 C C . ALA A 1 73 ? -1.125 -0.776 -23.080 1.00 53.28 73 ALA A C 1
ATOM 528 O O . ALA A 1 73 ? -2.159 -0.401 -23.627 1.00 53.28 73 ALA A O 1
ATOM 529 N N . ALA A 1 74 ? -1.018 -1.983 -22.513 1.00 51.84 74 ALA A N 1
ATOM 530 C CA . ALA A 1 74 ? -2.111 -2.954 -22.498 1.00 51.84 74 ALA A CA 1
ATOM 531 C C . ALA A 1 74 ? -3.276 -2.509 -21.593 1.00 51.84 74 ALA A C 1
ATOM 533 O O . ALA A 1 74 ? -4.434 -2.604 -21.994 1.00 51.84 74 ALA A O 1
ATOM 534 N N . LEU A 1 75 ? -2.993 -1.944 -20.411 1.00 53.28 75 LEU A N 1
ATOM 535 C CA . LEU A 1 75 ? -4.031 -1.382 -19.533 1.00 53.28 75 LEU A CA 1
ATOM 536 C C . LEU A 1 75 ? -4.707 -0.142 -20.142 1.00 53.28 75 LEU A C 1
ATOM 538 O O . LEU A 1 75 ? -5.918 0.012 -20.016 1.00 53.28 75 LEU A O 1
ATOM 542 N N . GLY A 1 76 ? -3.959 0.705 -20.856 1.00 53.16 76 GLY A N 1
ATOM 543 C CA . GLY A 1 76 ? -4.506 1.850 -21.592 1.00 53.16 76 GLY A CA 1
ATOM 544 C C . GLY A 1 76 ? -5.388 1.472 -22.789 1.00 53.16 76 GLY A C 1
ATOM 545 O O . GLY A 1 76 ? -6.195 2.288 -23.218 1.00 53.16 76 GLY A O 1
ATOM 546 N N . ALA A 1 77 ? -5.269 0.247 -23.309 1.00 53.31 77 ALA A N 1
ATOM 547 C CA . ALA A 1 77 ? -6.155 -0.274 -24.351 1.00 53.31 77 ALA A CA 1
ATOM 548 C C . ALA A 1 77 ? -7.478 -0.828 -23.787 1.00 53.31 77 ALA A C 1
ATOM 550 O O . ALA A 1 77 ? -8.476 -0.881 -24.504 1.00 53.31 77 ALA A O 1
ATOM 551 N N . VAL A 1 78 ? -7.492 -1.230 -22.509 1.00 53.75 78 VAL A N 1
ATOM 552 C CA . VAL A 1 78 ? -8.687 -1.736 -21.809 1.00 53.75 78 VAL A CA 1
ATOM 553 C C . VAL A 1 78 ? -9.449 -0.609 -21.106 1.00 53.75 78 VAL A C 1
ATOM 555 O O . VAL A 1 78 ? -10.674 -0.664 -20.997 1.00 53.75 78 VAL A O 1
ATOM 558 N N . LEU A 1 79 ? -8.754 0.438 -20.652 1.00 52.56 79 LEU A N 1
ATOM 559 C CA . LEU A 1 79 ? -9.390 1.619 -20.075 1.00 52.56 79 LEU A CA 1
ATOM 560 C C . LEU A 1 79 ? -9.921 2.522 -21.206 1.00 52.56 79 LEU A C 1
ATOM 562 O O . LEU A 1 79 ? -9.148 2.890 -22.091 1.00 52.56 79 LEU A O 1
ATOM 566 N N . PRO A 1 80 ? -11.212 2.910 -21.215 1.00 48.62 80 PRO A N 1
ATOM 567 C CA . PRO A 1 80 ? -11.737 3.776 -22.264 1.00 48.62 80 PRO A CA 1
ATOM 568 C C . PRO A 1 80 ? -10.947 5.094 -22.293 1.00 48.62 80 PRO A C 1
ATOM 570 O O . PRO A 1 80 ? -10.701 5.673 -21.229 1.00 48.62 80 PRO A O 1
ATOM 573 N N . PRO A 1 81 ? -10.559 5.599 -23.480 1.00 50.12 81 PRO A N 1
ATOM 574 C CA . PRO A 1 81 ? -9.829 6.852 -23.572 1.00 50.12 81 PRO A CA 1
ATOM 575 C C . PRO A 1 81 ? -10.658 7.959 -22.918 1.00 50.12 81 PRO A C 1
ATOM 577 O O . PRO A 1 81 ? -11.818 8.187 -23.283 1.00 50.12 81 PRO A O 1
ATOM 580 N N . ALA A 1 82 ? -10.065 8.643 -21.934 1.00 53.97 82 ALA A N 1
ATOM 581 C CA . ALA A 1 82 ? -10.646 9.840 -21.347 1.00 53.97 82 ALA A CA 1
ATOM 582 C C . ALA A 1 82 ? -10.955 10.815 -22.490 1.00 53.97 82 ALA A C 1
ATOM 584 O O . ALA A 1 82 ? -10.059 11.238 -23.223 1.00 53.97 82 ALA A O 1
ATOM 585 N N . ARG A 1 83 ? -12.249 11.093 -22.692 1.00 53.16 83 ARG A N 1
ATOM 586 C CA . ARG A 1 83 ? -12.747 11.894 -23.814 1.00 53.16 83 ARG A CA 1
ATOM 587 C C . ARG A 1 83 ? -11.940 13.195 -23.920 1.00 53.16 83 ARG A C 1
ATOM 589 O O . ARG A 1 83 ? -11.923 13.951 -22.945 1.00 53.16 83 ARG A O 1
ATOM 596 N N . PRO A 1 84 ? -11.330 13.508 -25.077 1.00 47.19 84 PRO A N 1
ATOM 597 C CA . PRO A 1 84 ? -10.655 14.782 -25.254 1.00 47.19 84 PRO A CA 1
ATOM 598 C C . PRO A 1 84 ? -11.681 15.906 -25.082 1.00 47.19 84 PRO A C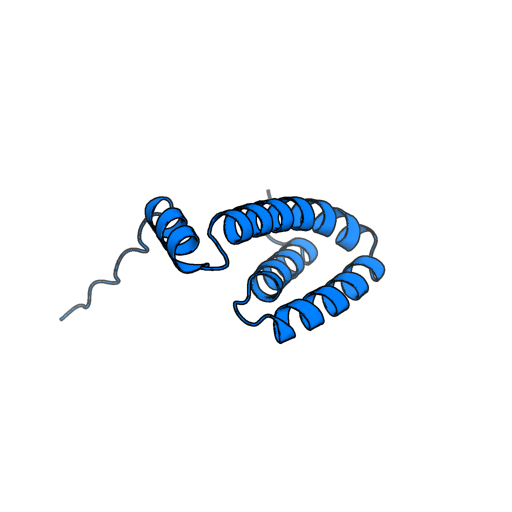 1
ATOM 600 O O . PRO A 1 84 ? -12.706 15.950 -25.773 1.00 47.19 84 PRO A O 1
ATOM 603 N N . LYS A 1 85 ? -11.425 16.810 -24.127 1.00 53.47 85 LYS A N 1
ATOM 604 C CA . LYS A 1 85 ? -12.159 18.074 -24.005 1.00 53.47 85 LYS A CA 1
ATOM 605 C C . LYS A 1 85 ? -11.976 18.802 -25.334 1.00 53.47 85 LYS A C 1
ATOM 607 O O . LYS A 1 85 ? -10.889 19.284 -25.631 1.00 53.47 85 LYS A O 1
ATOM 612 N N . ARG A 1 86 ? -13.039 18.832 -26.147 1.00 53.19 86 ARG A N 1
ATOM 613 C CA . ARG A 1 86 ? -13.121 19.623 -27.380 1.00 53.19 86 ARG A CA 1
ATOM 614 C C . ARG A 1 86 ? -12.649 21.036 -27.058 1.00 53.19 86 ARG A C 1
ATOM 616 O O . ARG A 1 86 ? -13.341 21.756 -26.339 1.00 53.19 86 ARG A O 1
ATOM 623 N N . ALA A 1 87 ? -11.494 21.409 -27.601 1.00 56.12 87 ALA A N 1
ATOM 624 C CA . ALA A 1 87 ? -11.107 22.798 -27.746 1.00 56.12 87 ALA A CA 1
ATOM 625 C C . ALA A 1 87 ? -12.226 23.484 -28.540 1.00 56.12 87 ALA A C 1
ATOM 627 O O . ALA A 1 87 ? -12.484 23.160 -29.702 1.00 56.12 87 ALA A O 1
ATOM 628 N N . ARG A 1 88 ? -12.981 24.350 -27.864 1.00 54.88 88 ARG A N 1
ATOM 629 C CA . ARG A 1 88 ? -13.921 25.252 -28.514 1.00 54.88 88 ARG A CA 1
ATOM 630 C C . ARG A 1 88 ? -13.150 26.519 -28.861 1.00 54.88 88 ARG A C 1
ATOM 632 O O . ARG A 1 88 ? -12.817 27.250 -27.943 1.00 54.88 88 ARG A O 1
ATOM 639 N N . ARG A 1 89 ? -12.997 26.692 -30.178 1.00 51.59 89 ARG A N 1
ATOM 640 C CA . ARG A 1 89 ? -12.935 27.933 -30.965 1.00 51.59 89 ARG A CA 1
ATOM 641 C C . ARG A 1 8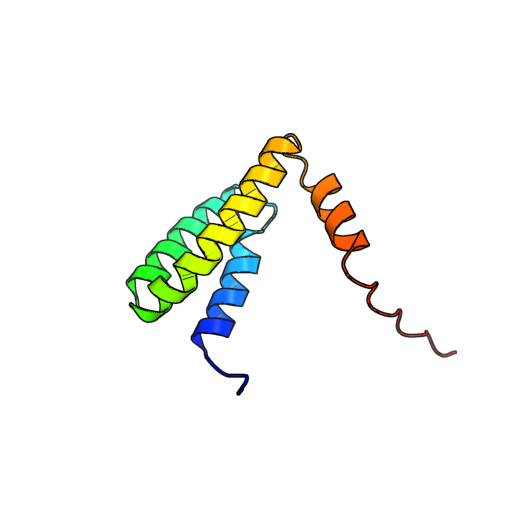9 ? -11.841 28.942 -30.654 1.00 51.59 89 ARG A C 1
ATOM 643 O O . ARG A 1 89 ? -11.848 29.504 -29.545 1.00 51.59 89 ARG A O 1
#

Inter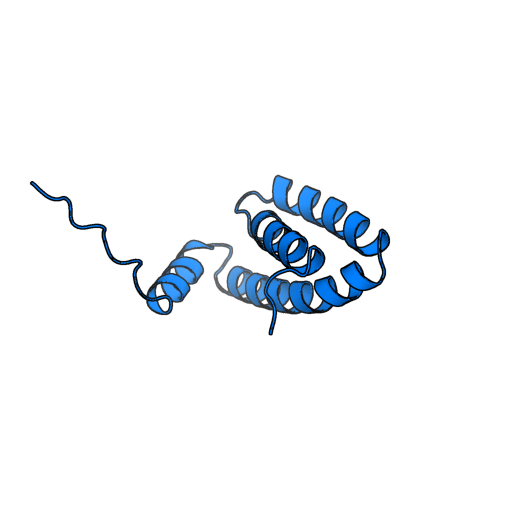Pro domains:
  IPR032623 FecR, N-terminal [PF16220] (9-51)

Secondary structure (DSSP, 8-state):
--S--HHHHHHHHHHHHHT-S-HHHHHHHHHHHHHHHHH-HHHHHHHHHHHHHHHHHHHHHHHTTT-HHHHHHHHHHHSPP--------

Organism: NCBI:txid2495579

pLDDT: mean 71.31, std 14.74, range [43.34, 90.06]

Radius of gyration: 16.22 Å; chains: 1; bounding box: 37×39×44 Å